Protein AF-A0A1I4AIH4-F1 (afdb_monomer_lite)

pLDDT: mean 74.7, std 14.83, range [39.41, 94.44]

Secondary structure (DSSP, 8-state):
-HHHHHHHH-SSHHHHHHHHHHHHHHHHTSHHHIIIIIISHHHHS-HHHHHHHHHHHHHHHHHHHHHHHHTTSS----HHHHHHHHHHHHHHHHHHHHH-SSHHHHHHHGGG-S---PPPPPPPPPP---GGGGGGGS-------

Organism: NCBI:txid324952

Structure (mmCIF, N/CA/C/O backbone):
data_AF-A0A1I4AIH4-F1
#
_entry.id   AF-A0A1I4AIH4-F1
#
loop_
_atom_site.group_PDB
_atom_site.id
_atom_site.type_symbol
_atom_site.label_atom_id
_atom_site.label_alt_id
_atom_site.label_comp_id
_atom_site.label_asym_id
_atom_site.label_entity_id
_atom_site.label_seq_id
_atom_site.pdbx_PDB_ins_code
_atom_site.Cartn_x
_atom_site.Cartn_y
_atom_site.Cartn_z
_atom_site.occupancy
_atom_site.B_iso_or_equiv
_atom_site.auth_seq_id
_atom_site.auth_comp_id
_atom_site.auth_asym_id
_atom_site.auth_atom_id
_atom_site.pdbx_PDB_model_num
ATOM 1 N N . MET A 1 1 ? -1.816 11.532 -8.884 1.00 67.44 1 MET A N 1
ATOM 2 C CA . MET A 1 1 ? -3.269 11.825 -9.010 1.00 67.44 1 MET A CA 1
ATOM 3 C C . MET A 1 1 ? -4.120 10.552 -9.115 1.00 67.44 1 MET A C 1
ATOM 5 O O . MET A 1 1 ? -5.249 10.578 -8.643 1.00 67.44 1 MET A O 1
ATOM 9 N N . VAL A 1 2 ? -3.588 9.457 -9.681 1.00 82.88 2 VAL A N 1
ATOM 10 C CA . VAL A 1 2 ? -4.293 8.175 -9.888 1.00 82.88 2 VAL A CA 1
ATOM 11 C C . VAL A 1 2 ? -4.673 7.449 -8.588 1.00 82.88 2 VAL A C 1
ATOM 13 O O . VAL A 1 2 ? -5.844 7.153 -8.401 1.00 82.88 2 VAL A O 1
ATOM 16 N N . VAL A 1 3 ? -3.746 7.309 -7.631 1.00 83.19 3 VAL A N 1
ATOM 17 C CA . VAL A 1 3 ? -3.982 6.629 -6.336 1.00 83.19 3 VAL A CA 1
ATOM 18 C C . VAL A 1 3 ? -5.177 7.216 -5.579 1.00 83.19 3 VAL A C 1
ATOM 20 O O . VAL A 1 3 ? -6.078 6.500 -5.156 1.00 83.19 3 VAL A O 1
ATOM 23 N N . ARG A 1 4 ? -5.232 8.550 -5.461 1.00 84.38 4 ARG A N 1
ATOM 24 C CA . ARG A 1 4 ? -6.345 9.234 -4.786 1.00 84.38 4 ARG A CA 1
ATOM 25 C C . ARG A 1 4 ? -7.674 9.037 -5.519 1.00 84.38 4 ARG A C 1
ATOM 27 O O . ARG A 1 4 ? -8.704 8.941 -4.867 1.00 84.38 4 ARG A O 1
ATOM 34 N N . ARG A 1 5 ? -7.662 9.006 -6.856 1.00 88.62 5 ARG A N 1
ATOM 35 C CA . ARG A 1 5 ? -8.875 8.771 -7.653 1.00 88.62 5 ARG A CA 1
ATOM 36 C C . ARG A 1 5 ? -9.382 7.342 -7.483 1.00 88.62 5 ARG A C 1
ATOM 38 O O . ARG A 1 5 ? -10.576 7.183 -7.282 1.00 88.62 5 ARG A O 1
ATOM 45 N N . ALA A 1 6 ? -8.489 6.352 -7.507 1.00 86.38 6 ALA A N 1
ATOM 46 C CA . ALA A 1 6 ? -8.836 4.954 -7.259 1.00 86.38 6 ALA A CA 1
ATOM 47 C C . ALA A 1 6 ? -9.461 4.778 -5.866 1.00 86.38 6 ALA A C 1
ATOM 49 O O . ALA A 1 6 ? -10.525 4.186 -5.745 1.00 86.38 6 ALA A O 1
ATOM 50 N N . PHE A 1 7 ? -8.886 5.418 -4.841 1.00 86.94 7 PHE A N 1
ATOM 51 C CA . PHE A 1 7 ? -9.477 5.430 -3.500 1.00 86.94 7 P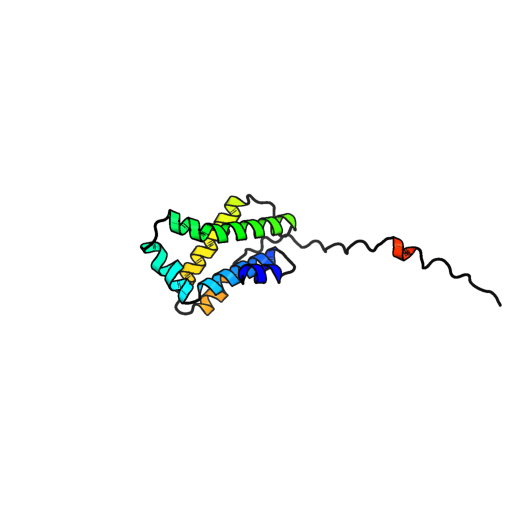HE A CA 1
ATOM 52 C C . PHE A 1 7 ? -10.886 6.035 -3.466 1.00 86.94 7 PHE A C 1
ATOM 54 O O . PHE A 1 7 ? -11.786 5.491 -2.840 1.00 86.94 7 PHE A O 1
ATOM 61 N N . GLN A 1 8 ? -11.084 7.174 -4.132 1.00 88.69 8 GLN A N 1
ATOM 62 C CA . GLN A 1 8 ? -12.354 7.909 -4.119 1.00 88.69 8 GLN A CA 1
ATOM 63 C C . GLN A 1 8 ? -13.451 7.278 -4.988 1.00 88.69 8 GLN A C 1
ATOM 65 O O . GLN A 1 8 ? -14.606 7.687 -4.873 1.00 88.69 8 GLN A O 1
ATOM 70 N N . ALA A 1 9 ? -13.103 6.343 -5.874 1.00 91.12 9 ALA A N 1
ATOM 71 C CA . ALA A 1 9 ? -14.065 5.633 -6.711 1.00 91.12 9 ALA A CA 1
ATOM 72 C C . ALA A 1 9 ? -14.881 4.606 -5.909 1.00 91.12 9 ALA A C 1
ATOM 74 O O . ALA A 1 9 ? -16.018 4.308 -6.274 1.00 91.12 9 ALA A O 1
ATOM 75 N N . GLU A 1 10 ? -14.326 4.115 -4.802 1.00 90.50 10 GLU A N 1
ATOM 76 C CA . GLU A 1 10 ? -14.971 3.128 -3.948 1.00 90.50 10 GLU A CA 1
ATOM 77 C C . GLU A 1 10 ? -15.823 3.780 -2.857 1.00 90.50 10 GLU A C 1
ATOM 79 O O . GLU A 1 10 ? -15.462 4.785 -2.242 1.00 90.50 10 GLU A O 1
ATOM 84 N N . GLN A 1 11 ? -16.986 3.183 -2.593 1.00 86.44 11 GLN A N 1
ATOM 85 C CA . GLN A 1 11 ? -17.900 3.664 -1.549 1.00 86.44 11 GLN A CA 1
ATOM 86 C C . GLN A 1 11 ? -17.460 3.236 -0.145 1.00 86.44 11 GLN A C 1
ATOM 88 O O . GLN A 1 11 ? -17.797 3.896 0.842 1.00 86.44 11 GLN A O 1
ATOM 93 N N . ASP A 1 12 ? -16.754 2.112 -0.059 1.00 86.00 12 ASP A N 1
ATOM 94 C CA . ASP A 1 12 ? -16.179 1.585 1.168 1.00 86.00 12 ASP A CA 1
ATOM 95 C C . ASP A 1 12 ? -14.714 2.029 1.260 1.00 86.00 12 ASP A C 1
ATOM 97 O O . ASP A 1 12 ? -13.934 1.733 0.355 1.00 86.00 12 ASP A O 1
ATOM 101 N N . PRO A 1 13 ? -14.308 2.738 2.325 1.00 88.44 13 PRO A N 1
ATOM 102 C CA . PRO A 1 13 ? -12.933 3.211 2.459 1.00 88.44 13 PRO A CA 1
ATOM 103 C C . PRO 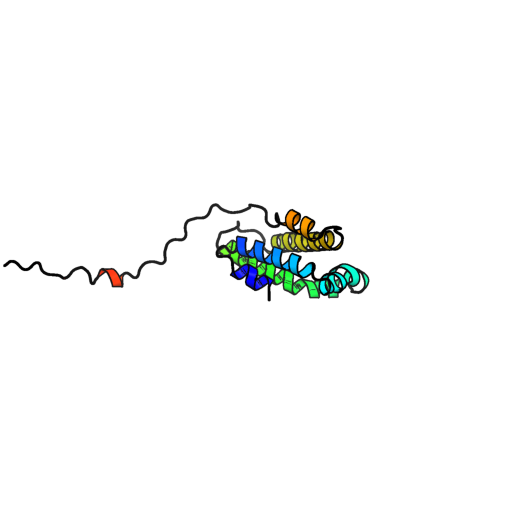A 1 13 ? -11.871 2.108 2.469 1.00 88.44 13 PRO A C 1
ATOM 105 O O . PRO A 1 13 ? -10.726 2.376 2.110 1.00 88.44 13 PRO A O 1
ATOM 108 N N . TRP A 1 14 ? -12.218 0.885 2.883 1.00 86.62 14 TRP A N 1
ATOM 109 C CA . TRP A 1 14 ? -11.293 -0.245 2.833 1.00 86.62 14 TRP A CA 1
ATOM 110 C C . TRP A 1 14 ? -11.093 -0.735 1.401 1.00 86.62 14 TRP A C 1
ATOM 112 O O . TRP A 1 14 ? -9.955 -0.930 0.976 1.00 86.62 14 TRP A O 1
ATOM 122 N N . ASP A 1 15 ? -12.180 -0.824 0.633 1.00 87.19 15 ASP A N 1
ATOM 123 C CA . ASP A 1 15 ? -12.124 -1.141 -0.799 1.00 87.19 15 ASP A CA 1
ATOM 124 C C . ASP A 1 15 ? -11.355 -0.042 -1.550 1.00 87.19 15 ASP A C 1
ATOM 126 O O . ASP A 1 15 ? -10.484 -0.327 -2.371 1.00 87.19 15 ASP A O 1
ATOM 130 N N . GLY A 1 16 ? -11.572 1.224 -1.179 1.00 88.94 16 GLY A N 1
ATOM 131 C CA . GLY A 1 16 ? -10.810 2.358 -1.698 1.00 88.94 16 GLY A CA 1
ATOM 132 C C . GLY A 1 16 ? -9.322 2.268 -1.370 1.00 88.94 16 GLY A C 1
ATOM 133 O O . GLY A 1 16 ? -8.476 2.609 -2.199 1.00 88.94 16 GLY A O 1
ATOM 134 N N . MET A 1 17 ? -8.963 1.776 -0.183 1.00 88.00 17 MET A N 1
ATOM 135 C CA . MET A 1 17 ? -7.562 1.558 0.170 1.00 88.00 17 MET A CA 1
ATOM 136 C C . MET A 1 17 ? -6.938 0.453 -0.688 1.00 88.00 17 MET A C 1
ATOM 138 O O . MET A 1 17 ? -5.849 0.665 -1.222 1.00 88.00 17 MET A O 1
ATOM 142 N N . ALA A 1 18 ? -7.656 -0.652 -0.919 1.00 86.56 18 ALA A N 1
ATOM 143 C CA . ALA A 1 18 ? -7.236 -1.720 -1.830 1.00 86.56 18 ALA A CA 1
ATOM 144 C C . ALA A 1 18 ? -6.980 -1.177 -3.245 1.00 86.56 18 ALA A C 1
ATOM 146 O O . ALA A 1 18 ? -5.903 -1.369 -3.814 1.00 86.56 18 ALA A O 1
ATOM 147 N N . ALA A 1 19 ? -7.948 -0.426 -3.778 1.00 88.38 19 ALA A N 1
ATOM 148 C CA . ALA A 1 19 ? -7.879 0.180 -5.102 1.00 88.38 19 ALA A CA 1
ATOM 149 C C . ALA A 1 19 ? -6.720 1.183 -5.212 1.00 88.38 19 ALA A C 1
ATOM 151 O O . ALA A 1 19 ? -5.996 1.204 -6.207 1.00 88.38 19 ALA A O 1
ATOM 152 N N . GLY A 1 20 ? -6.497 1.992 -4.172 1.00 87.69 20 GLY A N 1
ATOM 153 C CA . GLY A 1 20 ? -5.366 2.913 -4.094 1.00 87.69 20 GLY A CA 1
ATOM 154 C C . GLY A 1 20 ? -4.012 2.197 -4.103 1.00 87.69 20 GLY A C 1
ATOM 155 O O . GLY A 1 20 ? -3.096 2.647 -4.791 1.00 87.69 20 GLY A O 1
ATOM 156 N N . CYS A 1 21 ? -3.889 1.081 -3.382 1.00 87.44 21 CYS A N 1
ATOM 157 C CA . CYS A 1 21 ? -2.672 0.268 -3.347 1.00 87.44 21 CYS A CA 1
ATOM 158 C C . CYS A 1 21 ? -2.387 -0.392 -4.699 1.00 87.44 21 CYS A C 1
ATOM 160 O O . CYS A 1 21 ? -1.266 -0.299 -5.195 1.00 87.44 21 CYS A O 1
ATOM 162 N N . ARG A 1 22 ? -3.409 -0.973 -5.339 1.00 86.75 22 ARG A N 1
ATOM 163 C CA . ARG A 1 22 ? -3.294 -1.525 -6.695 1.00 86.75 22 ARG A CA 1
ATOM 164 C C . ARG A 1 22 ? -2.842 -0.458 -7.694 1.00 86.75 22 ARG A C 1
ATOM 166 O O . ARG A 1 22 ? -1.873 -0.668 -8.411 1.00 86.75 22 ARG A O 1
ATOM 173 N N . ALA A 1 23 ? -3.465 0.721 -7.667 1.00 87.25 23 ALA A N 1
ATOM 174 C CA . ALA A 1 23 ? -3.088 1.833 -8.539 1.00 87.25 23 ALA A CA 1
ATOM 175 C C . ALA A 1 23 ? -1.656 2.346 -8.290 1.00 87.25 23 ALA A C 1
ATOM 177 O O . ALA A 1 23 ? -1.030 2.889 -9.199 1.00 87.25 23 ALA A O 1
ATOM 178 N N . LEU A 1 24 ? -1.138 2.220 -7.062 1.00 83.62 24 LEU A N 1
ATOM 179 C CA . LEU A 1 24 ? 0.254 2.550 -6.754 1.00 83.62 24 LEU A CA 1
ATOM 180 C C . LEU A 1 24 ? 1.211 1.536 -7.394 1.00 83.62 24 LEU A C 1
ATOM 182 O O . LEU A 1 24 ? 2.172 1.957 -8.028 1.00 83.62 24 LEU A O 1
ATOM 186 N N . LEU A 1 25 ? 0.924 0.237 -7.280 1.00 84.81 25 LEU A N 1
ATOM 187 C CA . LEU A 1 25 ? 1.728 -0.816 -7.910 1.00 84.81 25 LEU A CA 1
ATOM 188 C C . LEU A 1 25 ? 1.692 -0.732 -9.438 1.00 84.81 25 LEU A C 1
ATOM 190 O O . LEU A 1 25 ? 2.737 -0.805 -10.074 1.00 84.81 25 LEU A O 1
ATOM 194 N N . GLU A 1 26 ? 0.519 -0.493 -10.028 1.00 85.12 26 GLU A N 1
ATOM 195 C CA . GLU A 1 26 ? 0.375 -0.257 -11.470 1.00 85.12 26 GLU A CA 1
ATOM 196 C C . GLU A 1 26 ? 1.230 0.933 -11.930 1.00 85.12 26 GLU A C 1
ATOM 198 O O . GLU A 1 26 ? 1.940 0.840 -12.928 1.00 85.12 26 GLU A O 1
ATOM 203 N N . ALA A 1 27 ? 1.236 2.034 -11.170 1.00 80.56 27 ALA A N 1
ATOM 204 C CA . ALA A 1 27 ? 2.088 3.184 -11.470 1.00 80.56 27 ALA A CA 1
ATOM 205 C C . ALA A 1 27 ? 3.588 2.868 -11.317 1.00 80.56 27 ALA A C 1
ATOM 207 O O . ALA A 1 27 ? 4.412 3.420 -12.044 1.00 80.56 27 ALA A O 1
ATOM 208 N N . SER A 1 28 ? 3.958 1.971 -10.400 1.00 74.38 28 SER A N 1
ATOM 209 C CA . SER A 1 28 ? 5.338 1.500 -10.231 1.00 74.38 28 SER A CA 1
ATOM 210 C C . SER A 1 28 ? 5.838 0.640 -11.398 1.00 74.38 28 SER A C 1
ATOM 212 O O . SER A 1 28 ? 7.051 0.533 -11.580 1.00 74.38 28 SER A O 1
ATOM 214 N N . LEU A 1 29 ? 4.938 0.075 -12.213 1.00 75.19 29 LEU A N 1
ATOM 215 C CA . LEU A 1 29 ? 5.287 -0.665 -13.430 1.00 75.19 29 LEU A CA 1
ATOM 216 C C . LEU A 1 29 ? 5.634 0.244 -14.615 1.00 75.19 29 LEU A C 1
ATOM 218 O O . LEU A 1 29 ? 6.214 -0.236 -15.591 1.00 75.19 29 LEU A O 1
ATOM 222 N N . GLU A 1 30 ? 5.325 1.547 -14.557 1.00 74.88 30 GLU A N 1
ATOM 223 C CA . GLU A 1 30 ? 5.710 2.465 -15.628 1.00 74.88 30 GLU A CA 1
ATOM 224 C C . GLU A 1 30 ? 7.243 2.450 -15.804 1.00 74.88 30 GLU A C 1
ATOM 226 O O . GLU A 1 30 ? 7.973 2.712 -14.841 1.00 74.88 30 GLU A O 1
ATOM 231 N N . PRO A 1 31 ? 7.774 2.185 -17.017 1.00 63.22 31 PRO A N 1
ATOM 232 C CA . PRO A 1 31 ? 9.206 1.950 -17.231 1.00 63.22 31 PRO A CA 1
ATOM 233 C C . PRO A 1 31 ? 10.117 3.065 -16.699 1.00 63.22 31 PRO A C 1
ATOM 235 O O . PRO A 1 31 ? 11.214 2.797 -16.205 1.00 63.22 31 PRO A O 1
ATOM 238 N N . ALA A 1 32 ? 9.653 4.317 -16.765 1.00 55.94 32 ALA A N 1
ATOM 239 C CA . ALA A 1 32 ? 10.364 5.477 -16.236 1.00 55.94 32 ALA A CA 1
ATOM 240 C C . ALA A 1 32 ? 10.423 5.487 -14.695 1.00 55.94 32 ALA A C 1
ATOM 242 O O . ALA A 1 32 ? 11.453 5.837 -14.121 1.00 55.94 32 ALA A O 1
ATOM 243 N N . VAL A 1 33 ? 9.349 5.063 -14.022 1.00 59.97 33 VAL A N 1
ATOM 244 C CA . VAL A 1 33 ? 9.241 5.001 -12.556 1.00 59.97 33 VAL A CA 1
ATOM 245 C C . VAL A 1 33 ? 10.011 3.799 -12.005 1.00 59.97 33 VAL A C 1
ATOM 247 O O . VAL A 1 33 ? 10.759 3.949 -11.037 1.00 59.97 33 VAL A O 1
ATOM 250 N N . ARG A 1 34 ? 9.913 2.631 -12.653 1.00 60.56 34 ARG A N 1
ATOM 251 C CA . ARG A 1 34 ? 10.660 1.415 -12.289 1.00 60.56 34 ARG A CA 1
ATOM 252 C C . ARG A 1 34 ? 12.169 1.662 -12.291 1.00 60.56 34 ARG A C 1
ATOM 254 O O . ARG A 1 34 ? 12.846 1.394 -11.298 1.00 60.56 34 ARG A O 1
ATOM 261 N N . LYS A 1 35 ? 12.693 2.224 -13.385 1.00 52.94 35 LYS A N 1
ATOM 262 C CA . LYS A 1 35 ? 14.137 2.426 -13.554 1.00 52.94 35 LYS A CA 1
ATOM 263 C C . LYS A 1 35 ? 14.699 3.453 -12.565 1.00 52.94 35 LYS A C 1
ATOM 265 O O . LYS A 1 35 ? 15.704 3.176 -11.923 1.00 52.94 35 LYS A O 1
ATOM 270 N N . LEU A 1 36 ? 14.013 4.584 -12.374 1.00 52.31 36 LEU A N 1
ATOM 271 C CA . LEU A 1 36 ? 14.487 5.673 -11.509 1.00 52.31 36 LEU A CA 1
ATOM 272 C C . LEU A 1 36 ? 14.318 5.405 -10.010 1.00 52.31 36 LEU A C 1
ATOM 274 O O . LEU A 1 36 ? 15.144 5.863 -9.230 1.00 52.31 36 LEU A O 1
ATOM 278 N N . THR A 1 37 ? 13.261 4.701 -9.595 1.00 57.19 37 THR A N 1
ATOM 279 C CA . THR A 1 37 ? 12.850 4.660 -8.176 1.00 57.19 37 THR A CA 1
ATOM 280 C C . THR A 1 37 ? 13.065 3.307 -7.502 1.00 57.19 37 THR A C 1
ATOM 282 O O . THR A 1 37 ? 13.214 3.271 -6.284 1.00 57.19 37 THR A O 1
ATOM 285 N N . LEU A 1 38 ? 13.079 2.207 -8.264 1.00 57.34 38 LEU A N 1
ATOM 286 C CA . LEU A 1 38 ? 13.178 0.846 -7.718 1.00 57.34 38 LEU A CA 1
ATOM 287 C C . LEU A 1 38 ? 14.502 0.164 -8.075 1.00 57.34 38 LEU A C 1
ATOM 289 O O . LEU A 1 38 ? 15.039 -0.567 -7.253 1.00 57.34 38 LEU A O 1
ATOM 293 N N . VAL A 1 39 ? 15.050 0.432 -9.266 1.00 59.69 39 VAL A N 1
ATOM 294 C CA . VAL A 1 39 ? 16.279 -0.225 -9.746 1.00 59.69 39 VAL A CA 1
ATOM 295 C C . VAL A 1 39 ? 17.525 0.625 -9.490 1.00 59.69 39 VAL A C 1
ATOM 297 O O . VAL A 1 39 ? 18.492 0.132 -8.920 1.00 59.69 39 VAL A O 1
ATOM 300 N N . GLU A 1 40 ? 17.522 1.904 -9.876 1.00 55.28 40 GLU A N 1
ATOM 301 C CA . GLU A 1 40 ? 18.733 2.738 -9.783 1.00 55.28 40 GLU A CA 1
ATOM 302 C C . GLU A 1 40 ? 18.831 3.542 -8.473 1.00 55.28 40 GLU A C 1
ATOM 304 O O . GLU A 1 40 ? 19.932 3.789 -7.980 1.00 55.28 40 GLU A O 1
ATOM 309 N N . ALA A 1 41 ? 17.703 3.896 -7.846 1.00 59.56 41 ALA A N 1
ATOM 310 C CA . ALA A 1 41 ? 17.686 4.664 -6.596 1.00 59.56 41 ALA A CA 1
ATOM 311 C C . ALA A 1 41 ? 18.357 3.974 -5.388 1.00 59.56 41 ALA A C 1
ATOM 313 O O . ALA A 1 41 ? 19.079 4.671 -4.672 1.00 59.56 41 ALA A O 1
ATOM 314 N N . PRO A 1 42 ? 18.196 2.657 -5.138 1.00 60.44 42 PRO A N 1
ATOM 315 C CA . PRO A 1 42 ? 18.787 2.024 -3.955 1.00 60.44 42 PRO A CA 1
ATOM 316 C C . PRO A 1 42 ? 20.322 2.025 -3.928 1.00 60.44 42 PRO A C 1
ATOM 318 O O . PRO A 1 42 ? 20.904 1.942 -2.850 1.00 60.44 42 PRO A O 1
ATOM 321 N N . GLY A 1 43 ? 20.974 2.139 -5.093 1.00 61.62 43 GLY A N 1
ATOM 322 C CA . GLY A 1 43 ? 22.433 2.250 -5.213 1.00 61.62 43 GLY A CA 1
ATOM 323 C C . GLY A 1 43 ? 22.957 3.680 -5.393 1.00 61.62 43 GLY A C 1
ATOM 324 O O . GLY A 1 43 ? 24.135 3.925 -5.141 1.00 61.62 43 GLY A O 1
ATOM 325 N N . ALA A 1 44 ? 22.108 4.621 -5.822 1.00 63.75 44 ALA A N 1
ATOM 326 C CA . ALA A 1 44 ? 22.503 5.994 -6.152 1.00 63.75 44 ALA A CA 1
ATOM 327 C C . ALA A 1 44 ? 22.108 7.045 -5.096 1.00 63.75 44 ALA A C 1
ATOM 329 O O . ALA A 1 44 ? 22.654 8.148 -5.111 1.00 63.75 44 ALA A O 1
ATOM 330 N N . LEU A 1 45 ? 21.167 6.733 -4.195 1.00 65.88 45 LEU A N 1
ATOM 331 C CA . LEU A 1 45 ? 20.670 7.651 -3.165 1.00 65.88 45 LEU A CA 1
ATOM 332 C C . LEU A 1 45 ? 21.055 7.186 -1.759 1.00 65.88 45 LEU A C 1
ATOM 334 O O . LEU A 1 45 ? 21.003 6.000 -1.438 1.00 65.88 45 LEU A O 1
ATOM 338 N N . ASP A 1 46 ? 21.369 8.139 -0.882 1.00 77.06 46 ASP A N 1
ATOM 339 C CA . ASP A 1 46 ? 21.481 7.859 0.544 1.00 77.06 46 ASP A CA 1
ATOM 340 C C . ASP A 1 46 ? 20.112 7.479 1.150 1.00 77.06 46 ASP A C 1
ATOM 342 O O . ASP A 1 46 ? 19.039 7.881 0.683 1.00 77.06 46 ASP A O 1
ATOM 346 N N . TRP A 1 47 ? 20.152 6.696 2.229 1.00 71.31 47 TRP A N 1
ATOM 347 C CA . TRP A 1 47 ? 18.965 6.152 2.895 1.00 71.31 47 TRP A CA 1
ATOM 348 C C . TRP A 1 47 ? 17.946 7.227 3.309 1.00 71.31 47 TRP A C 1
ATOM 350 O O . TRP A 1 47 ? 16.736 7.033 3.169 1.00 71.31 47 TRP A O 1
ATOM 360 N N . SER A 1 48 ? 18.413 8.379 3.796 1.00 75.75 48 SER A N 1
ATOM 361 C CA . SER A 1 48 ? 17.559 9.500 4.210 1.00 75.75 48 SER A CA 1
ATOM 362 C C . SER A 1 48 ? 16.792 10.100 3.038 1.00 75.75 48 SER A C 1
ATOM 364 O O . SER A 1 48 ? 15.586 10.336 3.144 1.00 75.75 48 SER A O 1
ATOM 366 N N . THR A 1 49 ? 17.468 10.305 1.911 1.00 72.81 49 THR A N 1
ATOM 367 C CA . THR A 1 49 ? 16.864 10.825 0.685 1.00 72.81 49 THR A CA 1
ATOM 368 C C . THR A 1 49 ? 15.788 9.873 0.171 1.00 72.81 49 THR A C 1
ATOM 370 O O . THR A 1 49 ? 14.659 10.296 -0.098 1.00 72.81 49 THR A O 1
ATOM 373 N N . MET A 1 50 ? 16.079 8.571 0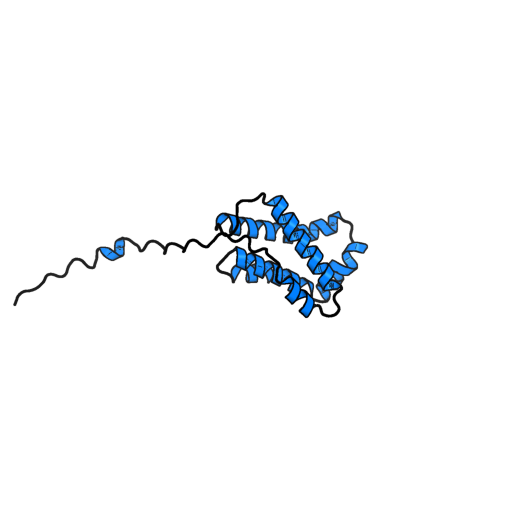.145 1.00 73.25 50 MET A N 1
ATOM 374 C CA . MET A 1 50 ? 15.101 7.559 -0.257 1.00 73.25 50 MET A CA 1
ATOM 375 C C . MET A 1 50 ? 13.878 7.521 0.678 1.00 73.25 50 MET A C 1
ATOM 377 O O . MET A 1 50 ? 12.734 7.483 0.216 1.00 73.25 50 MET A O 1
ATOM 381 N N . ARG A 1 51 ? 14.080 7.621 1.999 1.00 76.50 51 ARG A N 1
ATOM 382 C CA . ARG A 1 51 ? 12.979 7.678 2.977 1.00 76.50 51 ARG A CA 1
ATOM 383 C C . ARG A 1 51 ? 12.130 8.945 2.855 1.00 76.50 51 ARG A C 1
ATOM 385 O O . ARG A 1 51 ? 10.916 8.860 3.046 1.00 76.50 51 ARG A O 1
ATOM 392 N N . ASN A 1 52 ? 12.726 10.082 2.503 1.00 76.12 52 ASN A N 1
ATOM 393 C CA . ASN A 1 52 ? 11.999 11.332 2.278 1.00 76.12 52 ASN A CA 1
ATOM 394 C C . ASN A 1 52 ? 11.095 11.264 1.042 1.00 76.12 52 ASN A C 1
ATOM 396 O O . ASN A 1 52 ? 9.939 11.679 1.116 1.00 76.12 52 ASN A O 1
ATOM 400 N N . ILE A 1 53 ? 11.573 10.677 -0.059 1.00 71.75 53 ILE A N 1
ATOM 401 C CA . ILE A 1 53 ? 10.763 10.462 -1.272 1.00 71.75 53 ILE A CA 1
ATOM 402 C C . ILE A 1 53 ? 9.538 9.588 -0.949 1.00 71.75 53 ILE A C 1
ATOM 404 O O . ILE A 1 53 ? 8.414 9.883 -1.353 1.00 71.75 53 ILE A O 1
ATOM 408 N N . GLN A 1 54 ? 9.737 8.545 -0.143 1.00 75.69 54 GLN A N 1
ATOM 409 C CA . GLN A 1 54 ? 8.684 7.617 0.271 1.00 75.69 54 GLN A CA 1
ATOM 410 C C . GLN A 1 54 ? 7.713 8.186 1.325 1.00 75.69 54 GLN A C 1
ATOM 412 O O . GLN A 1 54 ? 6.603 7.670 1.490 1.00 75.69 54 GLN A O 1
ATOM 417 N N . ALA A 1 55 ? 8.099 9.236 2.058 1.00 82.00 55 ALA A N 1
ATOM 418 C CA . ALA A 1 55 ? 7.326 9.756 3.187 1.00 82.00 55 ALA A CA 1
ATOM 419 C C . ALA A 1 55 ? 5.921 10.227 2.780 1.00 82.00 55 ALA A C 1
ATOM 421 O O . ALA A 1 55 ? 4.954 9.977 3.501 1.00 82.00 55 ALA A O 1
ATOM 422 N N . GLY A 1 56 ? 5.793 10.841 1.598 1.00 84.06 56 GLY A N 1
ATOM 423 C CA . GLY A 1 56 ? 4.506 11.300 1.076 1.00 84.06 56 GLY A CA 1
ATOM 424 C C . GLY A 1 56 ? 3.514 10.154 0.861 1.00 84.06 56 GLY A C 1
ATOM 425 O O . GLY A 1 56 ? 2.366 10.244 1.296 1.00 84.06 56 GLY A O 1
ATOM 426 N N . CYS A 1 57 ? 3.959 9.051 0.251 1.00 82.12 57 CYS A N 1
ATOM 427 C CA . CYS A 1 57 ? 3.113 7.881 0.008 1.00 82.12 57 CYS A CA 1
ATOM 428 C C . CYS A 1 57 ? 2.719 7.188 1.319 1.00 82.12 57 CYS A C 1
ATOM 430 O O . CYS A 1 57 ? 1.546 6.861 1.512 1.00 82.12 57 CYS A O 1
ATOM 432 N N . LYS A 1 58 ? 3.665 7.055 2.259 1.00 87.06 58 LYS A N 1
ATOM 433 C CA . LYS A 1 58 ? 3.397 6.486 3.587 1.00 87.06 58 LYS A CA 1
ATOM 434 C C . LYS A 1 58 ? 2.355 7.302 4.366 1.00 87.06 58 LYS A C 1
ATOM 436 O O . LYS A 1 58 ? 1.448 6.730 4.966 1.00 87.06 58 LYS A O 1
ATOM 441 N N . GLU A 1 59 ? 2.433 8.631 4.321 1.00 89.81 59 GLU A N 1
ATOM 442 C CA . GLU A 1 59 ? 1.449 9.507 4.972 1.00 89.81 59 GLU A CA 1
ATOM 443 C C . GLU A 1 59 ? 0.063 9.427 4.311 1.00 89.81 59 GLU A C 1
ATOM 445 O O . GLU A 1 59 ? -0.954 9.439 5.005 1.00 89.81 59 GLU A O 1
ATOM 450 N N . GLN A 1 60 ? -0.014 9.306 2.981 1.00 88.38 60 GLN A N 1
ATOM 451 C CA . GLN A 1 60 ? -1.300 9.103 2.300 1.00 88.38 60 GLN A CA 1
ATOM 452 C C . GLN A 1 60 ? -1.959 7.779 2.703 1.00 88.38 60 GLN A C 1
ATOM 454 O O . GLN A 1 60 ? -3.156 7.763 2.988 1.00 88.38 60 GLN A O 1
ATOM 459 N N . MET A 1 61 ? -1.186 6.694 2.798 1.00 89.88 61 MET A N 1
ATOM 460 C CA . MET A 1 61 ? -1.689 5.415 3.300 1.00 89.88 61 MET A CA 1
ATOM 461 C C . MET A 1 61 ? -2.216 5.544 4.732 1.00 89.88 61 MET A C 1
ATOM 463 O O . MET A 1 61 ? -3.334 5.113 5.013 1.00 89.88 61 MET A O 1
ATOM 467 N N . ARG A 1 62 ? -1.459 6.203 5.621 1.00 93.56 62 ARG A N 1
ATOM 468 C CA . ARG A 1 62 ? -1.885 6.451 7.006 1.00 93.56 62 ARG A CA 1
ATOM 469 C C . ARG A 1 62 ? -3.243 7.152 7.060 1.00 93.56 62 ARG A C 1
ATOM 471 O O . ARG A 1 62 ? -4.105 6.769 7.844 1.00 93.56 62 ARG A O 1
ATOM 478 N N . ARG A 1 63 ? -3.456 8.165 6.213 1.00 93.38 63 ARG A N 1
ATOM 479 C CA . ARG A 1 63 ? -4.740 8.881 6.115 1.00 93.38 63 ARG A CA 1
ATOM 480 C C . ARG A 1 63 ? -5.875 7.977 5.637 1.00 93.38 63 ARG A C 1
ATOM 482 O O . ARG A 1 63 ? -6.962 8.051 6.197 1.00 93.38 63 ARG A O 1
ATOM 489 N N . GLY A 1 64 ? -5.630 7.115 4.650 1.00 90.25 64 GLY A N 1
ATOM 490 C CA . GLY A 1 64 ? -6.613 6.121 4.205 1.00 90.25 64 GLY A CA 1
ATOM 491 C C . GLY A 1 64 ? -7.023 5.162 5.328 1.00 90.25 64 GLY A C 1
ATOM 492 O O . GLY A 1 64 ? -8.210 4.907 5.519 1.00 90.25 64 GLY A O 1
ATOM 493 N N . LEU A 1 65 ? -6.055 4.705 6.129 1.00 91.19 65 LEU A N 1
ATOM 494 C CA . LEU A 1 65 ? -6.302 3.835 7.282 1.00 91.19 65 LEU A CA 1
ATOM 495 C C . LEU A 1 65 ? -7.125 4.520 8.378 1.00 91.19 65 LEU A C 1
ATOM 497 O O . LEU A 1 65 ? -8.029 3.895 8.922 1.00 91.19 65 LEU A O 1
ATOM 501 N N . VAL A 1 66 ? -6.869 5.803 8.661 1.00 94.44 66 VAL A N 1
ATOM 502 C CA . VAL A 1 66 ? -7.703 6.598 9.585 1.00 94.44 66 VAL A CA 1
ATOM 503 C C . VAL A 1 66 ? -9.162 6.584 9.131 1.00 94.44 66 VAL A C 1
ATOM 505 O O . VAL A 1 66 ? -10.039 6.236 9.914 1.00 94.44 66 VAL A O 1
ATOM 508 N N . ILE A 1 67 ? -9.417 6.879 7.852 1.00 92.75 67 ILE A N 1
ATOM 509 C CA . ILE A 1 67 ? -10.778 6.909 7.296 1.00 92.75 67 ILE A CA 1
ATOM 510 C C . ILE A 1 67 ? -11.444 5.526 7.409 1.00 92.75 67 ILE A C 1
ATOM 512 O O . ILE A 1 67 ? -12.621 5.436 7.755 1.00 92.75 67 ILE A O 1
ATOM 516 N N . ALA A 1 68 ? -10.706 4.443 7.148 1.00 89.62 68 ALA A N 1
ATOM 517 C CA . ALA A 1 68 ? -11.227 3.079 7.252 1.00 89.62 68 ALA A CA 1
ATOM 518 C C . ALA A 1 68 ? -11.565 2.664 8.697 1.00 89.62 68 ALA A C 1
ATOM 520 O O . ALA A 1 68 ? -12.579 1.995 8.913 1.00 89.62 68 ALA A O 1
ATOM 521 N N . ILE A 1 69 ? -10.760 3.079 9.684 1.00 90.50 69 ILE A N 1
ATOM 522 C CA . ILE A 1 69 ? -11.039 2.856 11.114 1.00 90.50 69 ILE A CA 1
ATOM 523 C C . ILE A 1 69 ? -12.264 3.669 11.550 1.00 90.50 69 ILE A C 1
ATOM 525 O O . ILE A 1 69 ? -13.184 3.113 12.147 1.00 90.50 69 ILE A O 1
ATOM 529 N N . GLU A 1 70 ? -12.323 4.961 11.211 1.00 91.50 70 GLU A N 1
ATOM 530 C CA . GLU A 1 70 ? -13.443 5.851 11.565 1.00 91.50 70 GLU A CA 1
ATOM 531 C C . GLU A 1 70 ? -14.775 5.393 10.948 1.00 91.50 70 GLU A C 1
ATOM 533 O O . GLU A 1 70 ? -15.829 5.502 11.576 1.00 91.50 70 GLU A O 1
ATOM 538 N N . ALA A 1 71 ? -14.734 4.830 9.737 1.00 88.50 71 ALA A N 1
ATOM 539 C CA . ALA A 1 71 ? -15.892 4.226 9.079 1.00 88.50 71 ALA A CA 1
ATOM 540 C C . ALA A 1 71 ? -16.285 2.851 9.659 1.00 88.50 71 ALA A C 1
ATOM 542 O O . ALA A 1 71 ? -17.341 2.316 9.312 1.00 88.50 71 ALA A O 1
ATOM 543 N N . GLY A 1 72 ? -15.462 2.277 10.542 1.00 87.94 72 GLY A N 1
ATOM 544 C CA . GLY A 1 72 ? -15.677 0.965 11.148 1.00 87.94 72 GLY A CA 1
ATOM 545 C C . GLY A 1 72 ? -15.450 -0.214 10.199 1.00 87.94 72 GLY A C 1
ATOM 546 O O . GLY A 1 72 ? -15.917 -1.315 10.500 1.00 87.94 72 GLY A O 1
ATOM 547 N N . CYS A 1 73 ? -14.764 -0.003 9.070 1.00 86.88 73 CYS A N 1
ATOM 548 C CA . CYS A 1 73 ? -14.458 -1.058 8.100 1.00 86.88 73 CYS A CA 1
ATOM 549 C C . CYS A 1 73 ? -13.431 -2.056 8.653 1.00 86.88 73 CYS A C 1
ATOM 551 O O . CYS A 1 73 ? -13.545 -3.257 8.409 1.00 86.88 73 CYS A O 1
ATOM 553 N N . ILE A 1 74 ? -12.475 -1.559 9.444 1.00 86.44 74 ILE A N 1
ATOM 554 C CA . ILE A 1 74 ? -11.445 -2.354 10.122 1.00 86.44 74 ILE A CA 1
ATOM 555 C C . ILE A 1 74 ? -11.426 -2.071 11.632 1.00 86.44 74 ILE A C 1
ATOM 557 O O . ILE A 1 74 ? -11.925 -1.029 12.071 1.00 86.44 74 ILE A O 1
ATOM 561 N N . PRO A 1 75 ? -10.894 -2.987 12.462 1.00 86.06 75 PRO A N 1
ATOM 562 C CA . PRO A 1 75 ? -10.727 -2.754 13.892 1.00 86.06 75 PRO A CA 1
ATOM 563 C C . PRO A 1 75 ? -9.804 -1.567 14.188 1.00 86.06 75 PRO A C 1
ATOM 565 O O . PRO A 1 75 ? -8.851 -1.313 13.453 1.00 86.06 75 PRO A O 1
ATOM 568 N N . ASP A 1 76 ? -10.049 -0.902 15.317 1.00 88.69 76 ASP A N 1
ATOM 569 C CA . ASP A 1 76 ? -9.109 0.074 15.863 1.00 88.69 76 ASP A CA 1
ATOM 570 C C . ASP A 1 76 ? -7.795 -0.629 16.234 1.00 88.69 76 ASP A C 1
ATOM 572 O O . ASP A 1 76 ? -7.779 -1.608 16.990 1.00 88.69 76 ASP A O 1
ATOM 576 N N . ARG A 1 77 ? -6.702 -0.174 15.625 1.00 86.25 77 ARG A N 1
ATOM 577 C CA . ARG A 1 77 ? -5.356 -0.736 15.737 1.00 86.25 77 ARG A CA 1
ATOM 578 C C . ARG A 1 77 ? -4.352 0.416 15.782 1.00 86.25 77 ARG A C 1
ATOM 580 O O . ARG A 1 77 ? -4.603 1.459 15.179 1.00 86.25 77 ARG A O 1
ATOM 587 N N . PRO A 1 78 ? -3.175 0.226 16.404 1.00 91.94 78 PRO A N 1
ATOM 588 C CA . PRO A 1 78 ? -2.103 1.213 16.350 1.00 91.94 78 PRO A CA 1
ATOM 589 C C . PRO A 1 78 ? -1.764 1.599 14.900 1.00 91.94 78 PRO A C 1
ATOM 591 O O . PRO A 1 78 ? -1.254 0.784 14.125 1.00 91.94 78 PRO A O 1
ATOM 594 N N . LEU A 1 79 ? -2.055 2.851 14.535 1.00 91.81 79 LEU A N 1
ATOM 595 C CA . LEU A 1 79 ? -1.968 3.334 13.153 1.00 91.81 79 LEU A CA 1
ATOM 596 C C . LEU A 1 79 ? -0.548 3.288 12.589 1.00 91.81 79 LEU A C 1
ATOM 598 O O . LEU A 1 79 ? -0.363 2.928 11.430 1.00 91.81 79 LEU A O 1
ATOM 602 N N . GLU A 1 80 ? 0.458 3.654 13.379 1.00 91.38 80 GLU A N 1
ATOM 603 C CA . GLU A 1 80 ? 1.853 3.699 12.923 1.00 91.38 80 GLU A CA 1
ATOM 604 C C . GLU A 1 80 ? 2.423 2.315 12.571 1.00 91.38 80 GLU A C 1
ATOM 606 O O . GLU A 1 80 ? 2.955 2.169 11.461 1.00 91.38 80 GLU A O 1
ATOM 611 N N . PRO A 1 81 ? 2.293 1.284 13.433 1.00 91.50 81 PRO A N 1
ATOM 612 C CA . PRO A 1 81 ? 2.665 -0.084 13.081 1.00 91.50 81 PRO A CA 1
ATOM 613 C C . PRO A 1 81 ? 1.902 -0.617 11.869 1.00 91.50 81 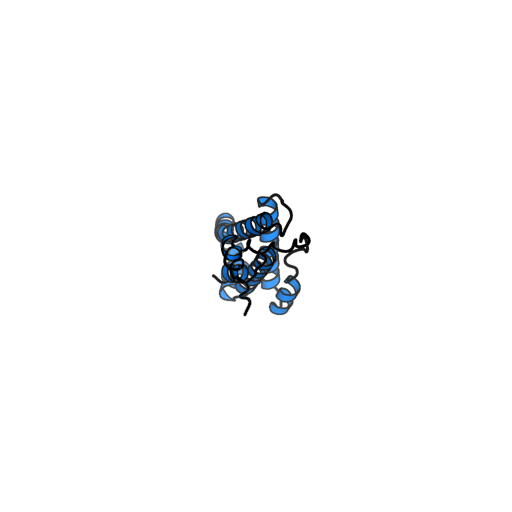PRO A C 1
ATOM 615 O O . PRO A 1 81 ? 2.524 -1.159 10.959 1.00 91.50 81 PRO A O 1
ATOM 618 N N . LEU A 1 82 ? 0.580 -0.407 11.808 1.00 89.81 82 LEU A N 1
ATOM 619 C CA . LEU A 1 82 ? -0.242 -0.876 10.688 1.00 89.81 82 LEU A CA 1
ATOM 6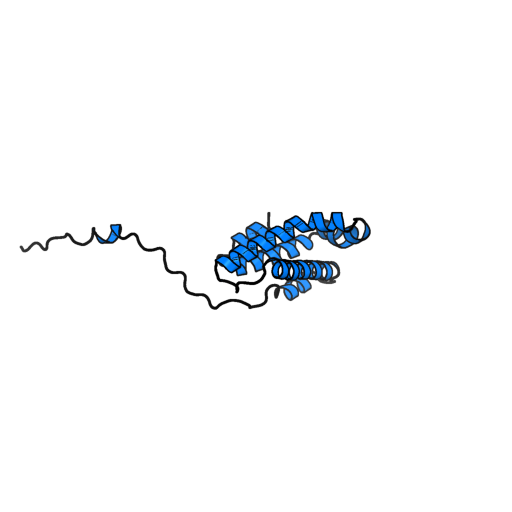20 C C . LEU A 1 82 ? 0.168 -0.220 9.364 1.00 89.81 82 LEU A C 1
ATOM 622 O O . LEU A 1 82 ? 0.347 -0.903 8.359 1.00 89.81 82 LEU A O 1
ATOM 626 N N . THR A 1 83 ? 0.385 1.096 9.378 1.00 91.50 83 THR A N 1
ATOM 627 C CA . THR A 1 83 ? 0.867 1.840 8.207 1.00 91.50 83 THR A CA 1
ATOM 628 C C . THR A 1 83 ? 2.239 1.340 7.776 1.00 91.50 83 THR A C 1
ATOM 630 O O . THR A 1 83 ? 2.497 1.196 6.589 1.00 91.50 83 THR A O 1
ATOM 633 N N . SER A 1 84 ? 3.145 1.091 8.724 1.00 90.25 84 SER A N 1
ATOM 634 C CA . SER A 1 84 ? 4.501 0.636 8.404 1.00 90.25 84 SER A CA 1
ATOM 635 C C . SER A 1 84 ? 4.507 -0.771 7.813 1.00 90.25 84 SER A C 1
ATOM 637 O O . SER A 1 84 ? 5.224 -0.993 6.844 1.00 90.25 84 SER A O 1
ATOM 639 N N . LEU A 1 85 ? 3.682 -1.676 8.346 1.00 88.88 85 LEU A N 1
ATOM 640 C CA . LEU A 1 85 ? 3.518 -3.032 7.830 1.00 88.88 85 LEU A CA 1
ATOM 641 C C . LEU A 1 85 ? 2.991 -3.020 6.391 1.00 88.88 85 LEU A C 1
ATOM 643 O O . LEU A 1 85 ? 3.612 -3.598 5.506 1.00 88.88 85 LEU A O 1
ATOM 647 N N . LEU A 1 86 ? 1.873 -2.328 6.155 1.00 87.56 86 LEU A N 1
ATOM 648 C CA . LEU A 1 86 ? 1.242 -2.286 4.836 1.00 87.56 86 LEU A CA 1
ATOM 649 C C . LEU A 1 86 ? 2.119 -1.560 3.814 1.00 87.56 86 LEU A C 1
ATOM 651 O O . LEU A 1 86 ? 2.304 -2.047 2.705 1.00 87.56 86 LEU A O 1
ATOM 655 N N . TYR A 1 87 ? 2.714 -0.426 4.193 1.00 87.50 87 TYR A N 1
ATOM 656 C CA . TYR A 1 87 ? 3.597 0.317 3.298 1.00 87.50 87 TYR A CA 1
ATOM 657 C C . TYR A 1 87 ? 4.857 -0.479 2.952 1.00 87.50 87 TYR A C 1
ATOM 659 O O . TYR A 1 87 ? 5.257 -0.504 1.794 1.00 87.50 87 TYR A O 1
ATOM 667 N N . GLY A 1 88 ? 5.462 -1.146 3.941 1.00 85.31 88 GLY A N 1
ATOM 668 C CA . GLY A 1 88 ? 6.607 -2.028 3.722 1.00 85.31 88 GLY A CA 1
ATOM 669 C C . GLY A 1 88 ? 6.268 -3.175 2.773 1.00 85.31 88 GLY A C 1
ATOM 670 O O . GLY A 1 88 ? 6.975 -3.364 1.793 1.00 85.31 88 GLY A O 1
ATOM 671 N N . GLY A 1 89 ? 5.145 -3.864 3.001 1.00 87.00 89 GLY A N 1
ATOM 672 C CA . GLY A 1 89 ? 4.685 -4.943 2.123 1.00 87.00 89 GLY A CA 1
ATOM 673 C C . GLY A 1 89 ? 4.461 -4.490 0.678 1.00 87.00 89 GLY A C 1
ATOM 674 O O . GLY A 1 89 ? 4.886 -5.173 -0.244 1.00 87.00 89 GLY A O 1
ATOM 675 N N . ILE A 1 90 ? 3.870 -3.309 0.464 1.00 84.31 90 ILE A N 1
ATOM 676 C CA . ILE A 1 90 ? 3.716 -2.748 -0.889 1.00 84.31 90 ILE A CA 1
ATOM 677 C C . ILE A 1 90 ? 5.066 -2.455 -1.541 1.00 84.31 90 ILE A C 1
ATOM 679 O O . ILE A 1 90 ? 5.225 -2.716 -2.730 1.00 84.31 90 ILE A O 1
ATOM 683 N N . CYS A 1 91 ? 6.021 -1.895 -0.795 1.00 82.25 91 CYS A N 1
ATOM 684 C CA . CYS A 1 91 ? 7.358 -1.647 -1.326 1.00 82.25 91 CYS A CA 1
ATOM 685 C C . CYS A 1 91 ? 8.035 -2.950 -1.768 1.00 82.25 91 CYS A C 1
ATOM 687 O O . CYS A 1 91 ? 8.596 -2.972 -2.857 1.00 82.25 91 CYS A O 1
ATOM 689 N N . GLU A 1 92 ? 7.949 -4.017 -0.969 1.00 83.81 92 GLU A N 1
ATOM 690 C CA . GLU A 1 92 ? 8.505 -5.330 -1.332 1.00 83.81 92 GLU A CA 1
ATOM 691 C C . GLU A 1 92 ? 7.812 -5.915 -2.569 1.00 83.81 92 GLU A C 1
ATOM 693 O O . GLU A 1 92 ? 8.483 -6.276 -3.529 1.00 83.81 92 GLU A O 1
ATOM 698 N N . ILE A 1 93 ? 6.476 -5.881 -2.631 1.00 84.75 93 ILE A N 1
ATOM 699 C CA . ILE A 1 93 ? 5.731 -6.328 -3.821 1.00 84.75 93 ILE A CA 1
ATOM 700 C C . ILE A 1 93 ? 6.155 -5.533 -5.064 1.00 84.75 93 ILE A C 1
ATOM 702 O O . ILE A 1 93 ? 6.313 -6.095 -6.144 1.00 84.75 93 ILE A O 1
ATOM 706 N N . ALA A 1 94 ? 6.365 -4.221 -4.940 1.00 81.69 94 ALA A N 1
ATOM 707 C CA . ALA A 1 94 ? 6.831 -3.403 -6.056 1.00 81.69 94 ALA A CA 1
ATOM 708 C C . ALA A 1 94 ? 8.233 -3.816 -6.543 1.00 81.69 94 ALA A C 1
ATOM 710 O O . ALA A 1 94 ? 8.499 -3.726 -7.742 1.00 81.69 94 ALA A O 1
ATOM 711 N N . LEU A 1 95 ? 9.113 -4.268 -5.642 1.00 78.25 95 LEU A N 1
ATOM 712 C CA . LEU A 1 95 ? 10.427 -4.810 -5.996 1.00 78.25 95 LEU A CA 1
ATOM 713 C C . LEU A 1 95 ? 10.296 -6.164 -6.703 1.00 78.25 95 LEU A C 1
ATOM 715 O O . LEU A 1 95 ? 10.883 -6.329 -7.771 1.00 78.25 95 LEU A O 1
ATOM 719 N N . ASP A 1 96 ? 9.466 -7.073 -6.188 1.00 82.75 96 ASP A N 1
ATOM 720 C CA . ASP A 1 96 ? 9.196 -8.374 -6.819 1.00 82.75 96 ASP A CA 1
ATOM 721 C C . ASP A 1 96 ? 8.636 -8.199 -8.241 1.00 82.75 96 ASP A C 1
ATOM 723 O O . ASP A 1 96 ? 9.111 -8.802 -9.206 1.00 82.75 96 ASP A O 1
ATOM 727 N N . LEU A 1 97 ? 7.671 -7.289 -8.409 1.00 82.62 97 LEU A N 1
ATOM 728 C CA . LEU A 1 97 ? 7.119 -6.920 -9.714 1.00 82.62 97 LEU A CA 1
ATOM 729 C C . LEU A 1 97 ? 8.175 -6.332 -10.651 1.00 82.62 97 LEU A C 1
ATOM 731 O O . LEU A 1 97 ? 8.122 -6.542 -11.866 1.00 82.62 97 LEU A O 1
ATOM 735 N N . ALA A 1 98 ? 9.120 -5.565 -10.109 1.00 78.00 98 ALA A N 1
ATOM 736 C CA . ALA A 1 98 ? 10.208 -4.985 -10.874 1.00 78.00 98 ALA A CA 1
ATOM 737 C C . ALA A 1 98 ? 11.260 -6.017 -11.307 1.00 78.00 98 ALA A C 1
ATOM 739 O O . ALA A 1 98 ? 12.066 -5.667 -12.166 1.00 78.00 98 ALA A O 1
ATOM 740 N N . ASP A 1 99 ? 11.252 -7.245 -10.791 1.00 77.81 99 ASP A N 1
ATOM 741 C CA . ASP A 1 99 ? 12.136 -8.339 -11.227 1.00 77.81 99 ASP A CA 1
ATOM 742 C C . ASP A 1 99 ? 11.392 -9.428 -12.031 1.00 77.81 99 ASP A C 1
ATOM 744 O O . ASP A 1 99 ? 11.999 -10.206 -12.766 1.00 77.81 99 ASP A O 1
ATOM 748 N N . ALA A 1 100 ? 10.057 -9.448 -11.965 1.00 83.44 100 ALA A N 1
ATOM 749 C CA . ALA A 1 100 ? 9.225 -10.451 -12.621 1.00 83.44 100 ALA A CA 1
ATOM 750 C C . ALA A 1 100 ? 9.365 -10.482 -14.159 1.00 83.44 100 ALA A C 1
ATOM 752 O O . ALA A 1 100 ? 9.345 -9.451 -14.839 1.00 83.44 100 ALA A O 1
ATOM 753 N N . ILE A 1 101 ? 9.411 -11.705 -14.710 1.00 80.00 101 ILE A N 1
ATOM 754 C CA . ILE A 1 101 ? 9.407 -11.976 -16.162 1.00 80.00 101 ILE A CA 1
ATOM 755 C C . ILE A 1 101 ? 8.082 -11.527 -16.792 1.00 80.00 101 ILE A C 1
ATOM 757 O O . ILE A 1 101 ? 8.081 -10.892 -17.845 1.00 80.00 101 ILE A O 1
ATOM 761 N N . ASP A 1 102 ? 6.963 -11.837 -16.131 1.00 83.19 102 ASP A N 1
ATOM 762 C CA . ASP A 1 102 ? 5.630 -11.354 -16.488 1.00 83.19 102 ASP A CA 1
ATOM 763 C C . ASP A 1 102 ? 5.082 -10.500 -15.342 1.00 83.19 102 ASP A C 1
ATOM 765 O O . ASP A 1 102 ? 4.542 -10.991 -14.349 1.00 83.19 102 ASP A O 1
ATOM 769 N N . GLN A 1 103 ? 5.255 -9.189 -15.484 1.00 80.38 103 GLN A N 1
ATOM 770 C CA . GLN A 1 103 ? 4.859 -8.218 -14.469 1.00 80.38 103 GLN A CA 1
ATOM 771 C C . GLN A 1 103 ? 3.338 -8.121 -14.306 1.00 80.38 103 GLN A C 1
ATOM 773 O O . GLN A 1 103 ? 2.860 -7.764 -13.233 1.00 80.38 103 GLN A O 1
ATOM 778 N N . HIS A 1 104 ? 2.571 -8.424 -15.359 1.00 80.88 104 HIS A N 1
ATOM 779 C CA . HIS A 1 104 ? 1.114 -8.361 -15.303 1.00 80.88 104 HIS A CA 1
ATOM 780 C C . HIS A 1 104 ? 0.556 -9.573 -14.555 1.00 80.88 104 HIS A C 1
ATOM 782 O O . HIS A 1 104 ? -0.329 -9.418 -13.717 1.00 80.88 104 HIS A O 1
ATOM 788 N N . ALA A 1 105 ? 1.098 -10.765 -14.815 1.00 83.06 105 ALA A N 1
ATOM 789 C CA . ALA A 1 105 ? 0.751 -11.961 -14.053 1.00 83.06 105 ALA A CA 1
ATOM 790 C C . ALA A 1 105 ? 1.093 -11.794 -12.562 1.00 83.06 105 ALA A C 1
ATOM 792 O O . ALA A 1 105 ? 0.243 -12.017 -11.704 1.00 83.06 105 ALA A O 1
ATOM 793 N N . ALA A 1 106 ? 2.295 -11.298 -12.251 1.00 83.31 106 ALA A N 1
ATOM 794 C CA . ALA A 1 106 ? 2.716 -11.074 -10.869 1.00 83.31 106 ALA A CA 1
ATOM 795 C C . ALA A 1 106 ? 1.867 -10.006 -10.141 1.00 83.31 106 ALA A C 1
ATOM 797 O O . ALA A 1 106 ? 1.636 -10.104 -8.933 1.00 83.31 106 ALA A O 1
ATOM 798 N N . LEU A 1 107 ? 1.362 -8.995 -10.860 1.00 82.88 107 LEU A N 1
ATOM 799 C CA . LEU A 1 107 ? 0.452 -7.994 -10.294 1.00 82.88 107 LEU A CA 1
ATOM 800 C C . LEU A 1 107 ? -0.913 -8.601 -9.942 1.00 82.88 107 LEU A C 1
ATOM 802 O O . LEU A 1 107 ? -1.464 -8.287 -8.886 1.00 82.88 107 LEU A O 1
ATOM 806 N N . GLU A 1 108 ? -1.450 -9.467 -10.802 1.00 81.56 108 GLU A N 1
ATOM 807 C CA . GLU A 1 108 ? -2.701 -10.184 -10.536 1.00 81.56 108 GLU A CA 1
ATOM 808 C C . GLU A 1 108 ? -2.563 -11.117 -9.321 1.00 81.56 108 GLU A C 1
ATOM 810 O O . GLU A 1 108 ? -3.433 -11.104 -8.448 1.00 81.56 108 GLU A O 1
ATOM 815 N N . ASP A 1 109 ? -1.439 -11.824 -9.176 1.00 79.88 109 ASP A N 1
ATOM 816 C CA . ASP A 1 109 ? -1.151 -12.652 -7.991 1.00 79.88 109 ASP A CA 1
ATOM 817 C C . ASP A 1 109 ? -1.022 -11.814 -6.705 1.00 79.88 109 ASP A C 1
ATOM 819 O O . ASP A 1 109 ? -1.415 -12.239 -5.616 1.00 79.88 109 ASP A O 1
ATOM 823 N N . SER A 1 110 ? -0.544 -10.574 -6.832 1.00 73.56 110 SER A N 1
ATOM 824 C CA . SER A 1 110 ? -0.418 -9.620 -5.724 1.00 73.56 110 SER A CA 1
ATOM 825 C C . SER A 1 110 ? -1.750 -8.978 -5.305 1.00 73.56 110 SER A C 1
ATOM 827 O O . SER A 1 110 ? -1.796 -8.227 -4.328 1.00 73.56 110 SER A O 1
ATOM 829 N N . SER A 1 111 ? -2.860 -9.267 -5.997 1.00 64.50 111 SER A N 1
ATOM 830 C CA . SER A 1 111 ? -4.184 -8.674 -5.730 1.00 64.50 111 SER A CA 1
ATOM 831 C C . SER A 1 111 ? -4.780 -9.008 -4.350 1.00 64.50 111 SER A C 1
ATOM 833 O O . SER A 1 111 ? -5.763 -8.392 -3.938 1.00 64.50 111 SER A O 1
ATOM 835 N N . VAL A 1 112 ? -4.137 -9.890 -3.576 1.00 59.84 112 VAL A N 1
ATOM 836 C CA . VAL A 1 112 ? -4.457 -10.219 -2.169 1.00 59.84 112 VAL A CA 1
ATOM 837 C C . VAL A 1 112 ? -4.086 -9.093 -1.181 1.00 59.84 112 VAL A C 1
ATOM 839 O O . VAL A 1 112 ? -4.194 -9.265 0.028 1.00 59.84 112 VAL A O 1
ATOM 842 N N . LEU A 1 113 ? -3.693 -7.915 -1.678 1.00 61.03 113 LEU A N 1
ATOM 843 C CA . LEU A 1 113 ? -3.104 -6.771 -0.961 1.00 61.03 113 LEU A CA 1
ATOM 844 C C . LEU A 1 113 ? -3.701 -6.362 0.384 1.00 61.03 113 LEU A C 1
ATOM 846 O O . LEU A 1 113 ? -3.025 -5.661 1.135 1.00 61.03 113 LEU A O 1
ATOM 850 N N . LEU A 1 114 ? -4.923 -6.770 0.712 1.00 61.59 114 LEU A N 1
ATOM 851 C CA . LEU A 1 114 ? -5.485 -6.540 2.028 1.00 61.59 114 LEU A CA 1
ATOM 852 C C . LEU A 1 114 ? -6.111 -7.819 2.587 1.00 61.59 114 LEU A C 1
ATOM 854 O O . LEU A 1 114 ? -7.057 -8.334 1.988 1.00 61.59 114 LEU A O 1
ATOM 858 N N . PRO A 1 115 ? -5.629 -8.324 3.743 1.00 55.69 115 PRO A N 1
ATOM 859 C CA . PRO A 1 115 ? -6.284 -9.435 4.415 1.00 55.69 115 PRO A CA 1
ATOM 860 C C . PRO A 1 115 ? -7.749 -9.081 4.687 1.00 55.69 115 PRO A C 1
ATOM 862 O O . PRO A 1 115 ? -8.076 -7.922 4.961 1.00 55.69 115 PRO A O 1
ATOM 865 N N . ASP A 1 116 ? -8.623 -10.086 4.627 1.00 59.25 116 ASP A N 1
ATOM 866 C CA . ASP A 1 116 ? -10.055 -9.969 4.925 1.00 59.25 116 ASP A CA 1
ATOM 867 C C . ASP A 1 116 ? -10.272 -9.777 6.441 1.00 59.25 116 ASP A C 1
ATOM 869 O O . ASP A 1 116 ? -10.884 -10.581 7.128 1.00 59.25 116 ASP A O 1
ATOM 873 N N . ASP A 1 117 ? -9.717 -8.700 6.998 1.00 58.44 117 ASP A N 1
ATOM 874 C CA . ASP A 1 117 ? -9.901 -8.260 8.388 1.00 58.44 117 ASP A CA 1
ATOM 875 C C . ASP A 1 117 ? -11.164 -7.393 8.529 1.00 58.44 117 ASP A C 1
ATOM 877 O O . ASP A 1 117 ? -11.301 -6.559 9.430 1.00 58.44 117 ASP A O 1
ATOM 881 N N . ARG A 1 118 ? -12.098 -7.550 7.585 1.00 66.50 118 ARG A N 1
ATOM 882 C CA . ARG A 1 118 ? -13.330 -6.776 7.539 1.00 66.50 118 ARG A CA 1
ATOM 883 C C . ARG A 1 118 ? -14.169 -7.074 8.770 1.00 66.50 118 ARG A C 1
ATOM 885 O O . ARG A 1 118 ? -14.439 -8.226 9.114 1.00 66.50 118 ARG A O 1
ATOM 892 N N . ARG A 1 119 ? -14.712 -6.021 9.381 1.00 64.31 119 ARG A N 1
ATOM 893 C CA . ARG A 1 119 ? -15.899 -6.201 10.221 1.00 64.31 119 ARG A CA 1
ATOM 894 C C . ARG A 1 119 ? -17.117 -6.478 9.329 1.00 64.31 119 ARG A C 1
ATOM 896 O O . ARG A 1 119 ? -17.247 -5.861 8.271 1.00 64.31 119 ARG A O 1
ATOM 903 N N . PRO A 1 120 ? -18.057 -7.345 9.747 1.00 60.12 120 PRO A N 1
ATOM 904 C CA . PRO A 1 120 ? -19.311 -7.519 9.022 1.00 60.12 120 PRO A CA 1
ATOM 905 C C . PRO A 1 120 ? -20.055 -6.177 8.931 1.00 60.12 120 PRO A C 1
ATOM 907 O O . PRO A 1 120 ? -20.294 -5.516 9.948 1.00 60.12 120 PRO A O 1
ATOM 910 N N . ARG A 1 121 ? -20.409 -5.761 7.704 1.00 60.19 121 ARG A N 1
ATOM 911 C CA . ARG A 1 121 ? -21.070 -4.474 7.432 1.00 60.19 121 ARG A CA 1
ATOM 912 C C . ARG A 1 121 ? -22.358 -4.347 8.249 1.00 60.19 121 ARG A C 1
ATOM 914 O O . ARG A 1 121 ? -23.281 -5.146 8.096 1.00 60.19 121 ARG A O 1
ATOM 921 N N . ARG A 1 122 ? -22.478 -3.284 9.053 1.00 54.56 122 ARG A N 1
ATOM 922 C CA . ARG A 1 122 ? -23.797 -2.815 9.504 1.00 54.56 122 ARG A CA 1
ATOM 923 C C . ARG A 1 122 ? -24.438 -2.024 8.359 1.00 54.56 122 ARG A C 1
ATOM 925 O O . ARG A 1 122 ? -23.783 -1.131 7.824 1.00 54.56 122 ARG A O 1
ATOM 932 N N . PRO A 1 123 ? -25.692 -2.311 7.967 1.00 49.59 123 PRO A N 1
ATOM 933 C CA . PRO A 1 123 ? -26.358 -1.554 6.916 1.00 49.59 123 PRO A CA 1
ATOM 934 C C . PRO A 1 123 ? -26.421 -0.073 7.297 1.00 49.59 123 PRO A C 1
ATOM 936 O O . PRO A 1 123 ? -26.810 0.293 8.410 1.00 49.59 123 PRO A O 1
ATOM 939 N N . ARG A 1 124 ? -26.008 0.780 6.358 1.00 53.66 124 ARG A N 1
ATOM 940 C CA . ARG A 1 124 ? -25.991 2.233 6.518 1.00 53.66 124 ARG A CA 1
ATOM 941 C C . ARG A 1 124 ? -27.430 2.702 6.750 1.00 53.66 124 ARG A C 1
ATOM 943 O O . ARG A 1 124 ? -28.297 2.489 5.904 1.00 53.66 124 ARG A O 1
ATOM 950 N N . ARG A 1 125 ? -27.710 3.301 7.913 1.00 46.94 125 ARG A N 1
ATOM 951 C CA . ARG A 1 125 ? -29.044 3.844 8.214 1.00 46.94 125 ARG A CA 1
ATOM 952 C C . ARG A 1 125 ? -29.334 4.946 7.181 1.00 46.94 125 ARG A C 1
ATOM 954 O O . ARG A 1 125 ? -28.477 5.818 7.015 1.00 46.94 125 ARG A O 1
ATOM 961 N N . PRO A 1 126 ? -30.472 4.915 6.462 1.00 39.41 126 PRO A N 1
ATOM 962 C CA . PRO A 1 126 ? -30.771 5.942 5.473 1.00 39.41 126 PRO A CA 1
ATOM 963 C C . PRO A 1 126 ? -30.799 7.317 6.154 1.00 39.41 126 PRO A C 1
ATOM 965 O O . PRO A 1 126 ? -31.196 7.397 7.325 1.00 39.41 126 PRO A O 1
ATOM 968 N N . PRO A 1 127 ? -30.375 8.390 5.459 1.00 47.53 127 PRO A N 1
ATOM 969 C CA . PRO A 1 127 ? -30.418 9.733 6.016 1.00 47.53 127 PRO A CA 1
ATOM 970 C C . PRO A 1 127 ? -31.849 10.008 6.473 1.00 47.53 127 PRO A C 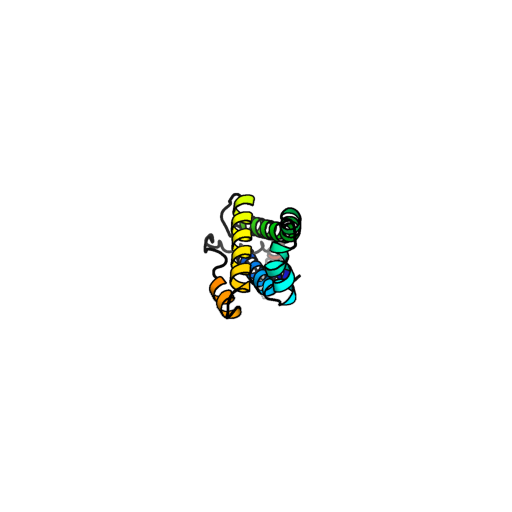1
ATOM 972 O O . PRO A 1 127 ? -32.798 9.809 5.713 1.00 47.53 127 PRO A O 1
ATOM 975 N N . HIS A 1 128 ? -31.999 10.372 7.749 1.00 56.38 128 HIS A N 1
ATOM 976 C CA . HIS A 1 128 ? -33.289 10.626 8.373 1.00 56.38 128 HIS A CA 1
ATOM 977 C C . HIS A 1 128 ? -34.126 11.539 7.472 1.00 56.38 128 HIS A C 1
ATOM 979 O O . HIS A 1 128 ? -33.806 12.712 7.291 1.00 56.38 128 HIS A O 1
ATOM 985 N N . GLY A 1 129 ? -35.187 10.978 6.884 1.00 48.31 129 GLY A N 1
ATOM 986 C CA . GLY A 1 129 ? -36.144 11.739 6.096 1.00 48.31 129 GLY A CA 1
ATOM 987 C C . GLY A 1 129 ? -36.669 12.897 6.936 1.00 48.31 129 GLY A C 1
ATOM 988 O O . GLY A 1 129 ? -37.154 12.687 8.049 1.00 48.31 129 GLY A O 1
ATOM 989 N N . ASN A 1 130 ? -36.522 14.109 6.407 1.00 52.69 130 ASN A N 1
ATOM 990 C CA . ASN A 1 130 ? -36.927 15.354 7.045 1.00 52.69 130 ASN A CA 1
ATOM 991 C C . ASN A 1 130 ? -38.357 15.229 7.637 1.00 52.69 130 ASN A C 1
ATOM 993 O O . ASN A 1 130 ? -39.304 14.991 6.877 1.00 52.69 130 ASN A O 1
ATOM 997 N N . PRO A 1 131 ? -38.554 15.412 8.961 1.00 53.19 131 PRO A N 1
ATOM 998 C CA . PRO A 1 131 ? -39.870 15.336 9.606 1.00 53.19 131 PRO A CA 1
ATOM 999 C C . PRO A 1 131 ? -40.902 16.312 9.021 1.00 53.19 131 PRO A C 1
ATOM 1001 O O . PRO A 1 131 ? -42.108 16.088 9.151 1.00 53.19 131 PRO A O 1
ATOM 1004 N N . ALA A 1 132 ? -40.448 17.372 8.343 1.00 54.78 132 ALA A N 1
ATOM 1005 C CA . ALA A 1 132 ? -41.304 18.399 7.758 1.00 54.78 132 ALA A CA 1
ATOM 1006 C C . ALA A 1 132 ? -42.183 17.891 6.596 1.00 54.78 132 ALA A C 1
ATOM 1008 O O . ALA A 1 132 ? -43.272 18.419 6.385 1.00 54.78 132 ALA A O 1
ATOM 1009 N N . ALA A 1 133 ? -41.789 16.822 5.891 1.00 51.31 133 ALA A N 1
ATOM 1010 C CA . ALA A 1 133 ? -42.563 16.300 4.757 1.00 51.31 133 ALA A CA 1
ATOM 1011 C C . ALA A 1 133 ? -43.825 15.513 5.174 1.00 51.31 133 ALA A C 1
ATOM 1013 O O . ALA A 1 133 ? -44.743 15.334 4.374 1.00 51.31 133 ALA A O 1
ATOM 1014 N N . ARG A 1 134 ? -43.922 15.061 6.435 1.00 52.59 134 ARG A N 1
ATOM 1015 C CA . ARG A 1 134 ? -45.075 14.276 6.925 1.00 52.59 134 ARG A CA 1
ATOM 1016 C C . ARG A 1 134 ? -46.276 15.124 7.349 1.00 52.59 134 ARG A C 1
ATOM 1018 O O . ARG A 1 134 ? -47.352 14.567 7.561 1.00 52.59 134 ARG A O 1
ATOM 1025 N N . ARG A 1 135 ? -46.132 16.450 7.462 1.00 54.72 135 ARG A N 1
ATOM 1026 C CA . ARG A 1 135 ? -47.210 17.324 7.962 1.00 54.72 135 ARG A CA 1
ATOM 1027 C C . ARG A 1 135 ? -48.195 17.796 6.885 1.00 54.72 135 ARG A C 1
ATOM 1029 O O . ARG A 1 135 ? -49.283 18.230 7.244 1.00 54.72 135 ARG A O 1
ATOM 1036 N N . HIS A 1 136 ? -47.878 17.645 5.596 1.00 50.34 136 HIS A N 1
ATOM 1037 C CA . HIS A 1 136 ? -48.747 18.091 4.493 1.00 50.34 136 HIS A CA 1
ATOM 1038 C C . HIS A 1 136 ? -49.707 17.030 3.926 1.00 50.34 136 HIS A C 1
ATOM 1040 O O . HIS A 1 136 ? -50.495 17.347 3.045 1.00 50.34 136 HIS A O 1
ATOM 1046 N N . GLN A 1 137 ? -49.723 15.800 4.454 1.00 53.31 137 GLN A N 1
ATOM 1047 C CA . GLN A 1 137 ? -50.647 14.742 3.997 1.00 53.31 137 GLN A CA 1
ATOM 1048 C C . GLN A 1 137 ? -51.845 14.495 4.940 1.00 53.31 137 GLN A C 1
ATOM 1050 O O . GLN A 1 137 ? -52.565 13.515 4.781 1.00 53.31 137 GLN A O 1
ATOM 1055 N N . ARG A 1 138 ? -52.089 15.366 5.934 1.00 52.19 138 ARG A N 1
ATOM 1056 C CA . ARG A 1 138 ? -53.190 15.223 6.914 1.00 52.19 138 ARG A CA 1
ATOM 1057 C C . ARG A 1 138 ? -54.211 16.368 6.880 1.00 52.19 138 ARG A C 1
ATOM 1059 O O . ARG A 1 138 ? -54.669 16.816 7.925 1.00 52.19 138 ARG A O 1
ATOM 1066 N N . SER A 1 139 ? -54.606 16.823 5.695 1.00 54.00 139 SER A N 1
ATOM 1067 C CA . SER A 1 139 ? -55.732 17.761 5.573 1.00 54.00 139 SER A CA 1
ATOM 1068 C C . SER A 1 139 ? -56.372 17.708 4.187 1.00 54.00 139 SER A C 1
ATOM 1070 O O . SER A 1 139 ? -56.159 18.585 3.360 1.00 54.00 139 SER A O 1
ATOM 1072 N N . VAL A 1 140 ? -57.181 16.673 3.948 1.00 56.00 140 VAL A N 1
ATOM 1073 C CA . VAL A 1 140 ? -58.248 16.701 2.936 1.00 56.00 140 VAL A CA 1
ATOM 1074 C C . VAL A 1 140 ? -59.553 16.348 3.661 1.00 56.00 140 VAL A C 1
ATOM 1076 O O . VAL A 1 140 ? -59.630 15.256 4.234 1.00 56.00 140 VAL A O 1
ATOM 1079 N N . PRO A 1 141 ? -60.566 17.233 3.711 1.00 54.75 141 PRO A N 1
ATOM 1080 C CA . PRO A 1 141 ? -61.854 16.895 4.296 1.00 54.75 141 PRO A CA 1
ATOM 1081 C C . PRO A 1 141 ? -62.642 16.017 3.319 1.00 54.75 141 PRO A C 1
ATOM 1083 O O . PRO A 1 141 ? -62.748 16.323 2.133 1.00 54.75 141 PRO A O 1
ATOM 1086 N N . ARG A 1 142 ? -63.219 14.923 3.826 1.00 56.44 142 ARG A N 1
ATOM 1087 C CA . ARG A 1 142 ? -64.204 14.115 3.096 1.00 56.44 142 ARG A CA 1
ATOM 1088 C C . ARG A 1 142 ? -65.492 14.929 2.939 1.00 56.44 142 ARG A C 1
ATOM 1090 O O . ARG A 1 142 ? -66.236 15.077 3.905 1.00 56.44 142 ARG A O 1
ATOM 1097 N N . GLY A 1 143 ? -65.743 15.446 1.738 1.00 43.88 143 GLY A N 1
ATOM 1098 C CA . GLY A 1 143 ? -67.036 16.013 1.358 1.00 43.88 143 GLY A CA 1
ATOM 1099 C C . GLY A 1 143 ? -68.084 14.909 1.195 1.00 43.88 143 GLY A C 1
ATOM 1100 O O . GLY A 1 143 ? -67.849 13.936 0.483 1.00 43.88 143 GLY A O 1
ATOM 1101 N N . ARG A 1 144 ? -69.214 15.056 1.896 1.00 50.31 144 ARG A N 1
ATOM 1102 C CA . ARG A 1 144 ? -70.478 14.357 1.627 1.00 50.31 144 ARG A CA 1
ATOM 1103 C C . ARG A 1 144 ? -71.269 15.174 0.603 1.00 50.31 144 ARG A C 1
ATOM 1105 O O . ARG A 1 144 ? -71.348 16.390 0.763 1.00 50.31 144 ARG A O 1
ATOM 1112 N N . GLY A 1 145 ? -71.875 14.495 -0.365 1.00 48.31 145 GLY A N 1
ATOM 1113 C CA . GLY A 1 145 ? -72.811 15.037 -1.350 1.00 48.31 145 GLY A CA 1
ATOM 1114 C C . GLY A 1 145 ? -73.181 13.950 -2.334 1.00 48.31 145 GLY A C 1
ATOM 1115 O O . GLY A 1 145 ? -72.277 13.587 -3.112 1.00 48.31 145 GLY A O 1
#

Radius of gyration: 23.27 Å; chains: 1; bounding box: 95×31×34 Å

InterPro domains:
  IPR049484 Transcriptional regulator Rv0078-like, C-terminal domain [PF21351] (14-110)

Foldseek 3Di:
DQLQVLLVVDPQLVSSLLSSLLSVLVVLPPPVNVVCQQPPDVPPDDPVVNVVVCVVVLVVSLVSVVVNCVQQQADDDDSVVVSCVLSVVSSVLSNVLSPDPDSVVSSVVCSCSDPNRTDDDDPDDPDPDDPVVVPPPPDDDDDDD

Sequence (145 aa):
MVVRRAFQAEQDPWDGMAAGCRALLEASLEPAVRKLTLVEAPGALDWSTMRNIQAGCKEQMRRGLVIAIEAGCIPDRPLEPLTSLLYGGICEIALDLADAIDQHAALEDSSVLLPDDRRPRRPRRPPHGNPAARRHQRSVPRGRG